Protein AF-A0A8J4F124-F1 (afdb_monomer)

Solvent-accessible surface area (backbone atoms only — not comparable to full-atom values): 8420 Å² total; per-residue (Å²): 137,87,80,91,77,80,87,87,76,88,80,76,76,78,72,70,95,64,75,72,87,72,68,52,53,71,58,24,46,51,51,13,52,54,28,45,75,69,67,37,44,69,58,12,45,48,27,31,49,58,35,53,71,76,49,91,56,94,65,46,19,56,42,28,32,50,42,15,54,41,27,49,74,75,62,43,53,67,64,13,40,56,25,10,51,50,3,45,74,58,38,60,91,88,51,56,65,19,53,50,44,33,32,56,38,27,50,77,70,66,39,51,70,62,26,51,52,51,55,51,52,52,34,70,77,35,64,71,49,67,75,36,69,67,47,54,52,52,53,52,53,55,53,55,56,73,70,75,116

Nearest PDB structures (foldseek):
  5l0y-assembly2_B  TM=8.847E-01  e=2.016E-05  Thermochaetoides thermophila DSM 1495
  5l0y-assembly5_H  TM=8.859E-01  e=3.013E-05  Thermochaetoides thermophila DSM 1495
  5l0y-assembly1_A  TM=8.606E-01  e=2.120E-05  Thermochaetoides thermophila DSM 1495
  5l0y-assembly5_E  TM=8.477E-01  e=4.978E-05  Thermochaetoides thermophila DSM 1495
  8j8q-assembly1_C  TM=7.997E-01  e=1.136E-01  Saccharomyces eubayanus

Sequence (149 aa):
MPIYHVYGSPVAVVYPLVFPLVFPRPQLRLAGNAHAAQQDFRQAINCYSQALQLGPSVGTHMLYSNRSAVYLQEGDKDAALADAQRAVEYAPPGFHNAAIRLIDTLFALGRFDEAAELCKRTADQDSSFKFREEYTAIKKALQSVGQQV

Secondary structure (DSSP, 8-state):
----------------S-------HHHHHHHHHHHHHTT-HHHHHHHHHHHHHT-S-TTHHHHHHHHHHHHHHHT-HHHHHHHHHHHHHTPPTT-HHHHHHHHHHHHHTT-HHHHHHHHHHHHHH-GGGGG-HHHHHHHHHHHHHTT--

Structure (mmCIF, N/CA/C/O backbone):
data_AF-A0A8J4F124-F1
#
_entry.id   AF-A0A8J4F124-F1
#
loop_
_atom_site.group_PDB
_atom_site.id
_atom_site.type_symbol
_atom_site.label_atom_id
_atom_site.label_alt_id
_atom_site.label_comp_id
_atom_site.label_asym_id
_atom_site.label_entity_id
_atom_site.label_seq_id
_atom_site.pdbx_PDB_ins_code
_atom_site.Cartn_x
_atom_site.Cartn_y
_atom_site.Cartn_z
_atom_site.occupancy
_atom_site.B_iso_or_equiv
_atom_site.auth_seq_id
_atom_site.auth_comp_id
_atom_site.auth_asym_id
_atom_site.auth_atom_id
_atom_site.pdbx_PDB_model_num
ATOM 1 N N . MET A 1 1 ? 53.107 -29.898 -17.256 1.00 38.94 1 MET A N 1
ATOM 2 C CA . MET A 1 1 ? 52.562 -28.552 -16.981 1.00 38.94 1 MET A CA 1
ATOM 3 C C . MET A 1 1 ? 51.861 -28.058 -18.247 1.00 38.94 1 MET A C 1
ATOM 5 O O . MET A 1 1 ? 52.569 -27.618 -19.145 1.00 38.94 1 MET A O 1
ATOM 9 N N . PRO A 1 2 ? 50.537 -28.221 -18.416 1.00 37.53 2 PRO A N 1
ATOM 10 C CA . PRO A 1 2 ? 49.844 -27.688 -19.585 1.00 37.53 2 PRO A CA 1
ATOM 11 C C . PRO A 1 2 ? 49.432 -26.228 -19.347 1.00 37.53 2 PRO A C 1
ATOM 13 O O . PRO A 1 2 ? 48.919 -25.873 -18.288 1.00 37.53 2 PRO A O 1
ATOM 16 N N . ILE A 1 3 ? 49.701 -25.394 -20.348 1.00 48.00 3 ILE A N 1
ATOM 17 C CA . ILE A 1 3 ? 49.379 -23.968 -20.414 1.00 48.00 3 ILE A CA 1
ATOM 18 C C . ILE A 1 3 ? 47.997 -23.852 -21.075 1.00 48.00 3 ILE A C 1
ATOM 20 O O . ILE A 1 3 ? 47.780 -24.414 -22.147 1.00 48.00 3 ILE A O 1
ATOM 24 N N . TYR A 1 4 ? 47.055 -23.158 -20.433 1.00 45.62 4 TYR A N 1
ATOM 25 C CA . TYR A 1 4 ? 45.711 -22.917 -20.966 1.00 45.62 4 TYR A CA 1
ATOM 26 C C . TYR A 1 4 ? 45.757 -21.845 -22.064 1.00 45.62 4 TYR A C 1
ATOM 28 O O . TYR A 1 4 ? 46.036 -20.685 -21.774 1.00 45.62 4 TYR A O 1
ATOM 36 N N . HIS A 1 5 ? 45.422 -22.208 -23.305 1.00 43.56 5 HIS A N 1
ATOM 37 C CA . HIS A 1 5 ? 45.105 -21.252 -24.368 1.00 43.56 5 HIS A CA 1
ATOM 38 C C . HIS A 1 5 ? 43.656 -21.441 -24.843 1.00 43.56 5 HIS A C 1
ATOM 40 O O . HIS A 1 5 ? 43.323 -22.399 -25.529 1.00 43.56 5 HIS A O 1
ATOM 46 N N . VAL A 1 6 ? 42.820 -20.506 -24.381 1.00 44.62 6 VAL A N 1
ATOM 47 C CA . VAL A 1 6 ? 41.643 -19.876 -25.008 1.00 44.62 6 VAL A CA 1
ATOM 48 C C . VAL A 1 6 ? 40.823 -20.740 -25.980 1.00 44.62 6 VAL A C 1
ATOM 50 O O . VAL A 1 6 ? 41.147 -20.873 -27.157 1.00 44.62 6 VAL A O 1
ATOM 53 N N . TYR A 1 7 ? 39.679 -21.229 -25.492 1.00 45.00 7 TYR A N 1
ATOM 54 C CA . TYR A 1 7 ? 38.584 -21.728 -26.324 1.00 45.00 7 TYR A CA 1
ATOM 55 C C . TYR A 1 7 ? 38.071 -20.625 -27.258 1.00 45.00 7 TYR A C 1
ATOM 57 O O . TYR A 1 7 ? 37.652 -19.556 -26.812 1.00 45.00 7 TYR A O 1
ATOM 65 N N . GLY A 1 8 ? 38.080 -20.914 -28.557 1.00 49.59 8 GLY A N 1
ATOM 66 C CA . GLY A 1 8 ? 37.396 -20.122 -29.564 1.00 49.59 8 GLY A CA 1
ATOM 67 C C . GLY A 1 8 ? 35.883 -20.331 -29.526 1.00 49.59 8 GLY A C 1
ATOM 68 O O . GLY A 1 8 ? 35.407 -21.456 -29.385 1.00 49.59 8 GLY A O 1
ATOM 69 N N . SER A 1 9 ? 35.147 -19.231 -29.695 1.00 40.50 9 SER A N 1
ATOM 70 C CA . SER A 1 9 ? 33.890 -19.135 -30.454 1.00 40.50 9 SER A CA 1
ATOM 71 C C . SER A 1 9 ? 33.447 -17.666 -30.505 1.00 40.50 9 SER A C 1
ATOM 73 O O . SER A 1 9 ? 33.078 -17.124 -29.464 1.00 40.50 9 SER A O 1
ATOM 75 N N . PRO A 1 10 ? 33.422 -16.994 -31.671 1.00 47.19 10 PRO A N 1
ATOM 76 C CA . PRO A 1 10 ? 32.651 -15.777 -31.830 1.00 47.19 10 PRO A CA 1
ATOM 77 C C . PRO A 1 10 ? 31.244 -16.195 -32.263 1.00 47.19 10 PRO A C 1
ATOM 79 O O . PRO A 1 10 ? 30.941 -16.241 -33.452 1.00 47.19 10 PRO A O 1
ATOM 82 N N . VAL A 1 11 ? 30.363 -16.519 -31.315 1.00 48.56 11 VAL A N 1
ATOM 83 C CA . VAL A 1 11 ? 28.931 -16.485 -31.636 1.00 48.56 11 VAL A CA 1
ATOM 84 C C . VAL A 1 11 ? 28.531 -15.019 -31.567 1.00 48.56 11 VAL A C 1
ATOM 86 O O . VAL A 1 11 ? 28.119 -14.506 -30.530 1.00 48.56 11 VAL A O 1
ATOM 89 N N . ALA A 1 12 ? 28.745 -14.319 -32.679 1.00 47.00 12 ALA A N 1
ATOM 90 C CA . ALA A 1 12 ? 28.173 -13.009 -32.914 1.00 47.00 12 ALA A CA 1
ATOM 91 C C . ALA A 1 12 ? 26.651 -13.180 -32.988 1.00 47.00 12 ALA A C 1
ATOM 93 O O . ALA A 1 12 ? 26.080 -13.418 -34.051 1.00 47.00 12 ALA A O 1
ATOM 94 N N . VAL A 1 13 ? 25.991 -13.113 -31.832 1.00 48.19 13 VAL A N 1
ATOM 95 C CA . VAL A 1 13 ? 24.546 -12.915 -31.766 1.00 48.19 13 VAL A CA 1
ATOM 96 C C . VAL A 1 13 ? 24.302 -11.512 -32.305 1.00 48.19 13 VAL A C 1
ATOM 98 O O . VAL A 1 13 ? 24.526 -10.514 -31.622 1.00 48.19 13 VAL A O 1
ATOM 101 N N . VAL A 1 14 ? 23.920 -11.442 -33.578 1.00 51.72 14 VAL A N 1
ATOM 102 C CA . VAL A 1 14 ? 23.437 -10.225 -34.224 1.00 51.72 14 VAL A CA 1
ATOM 103 C C . VAL A 1 14 ? 22.107 -9.883 -33.561 1.00 51.72 14 VAL A C 1
ATOM 105 O O . VAL A 1 14 ? 21.049 -10.338 -33.988 1.00 51.72 14 VAL A O 1
ATOM 108 N N . TYR A 1 15 ? 22.155 -9.122 -32.468 1.00 55.19 15 TYR A N 1
ATOM 109 C CA . TYR A 1 15 ? 20.974 -8.433 -31.969 1.00 55.19 15 TYR A CA 1
ATOM 110 C C . TYR A 1 15 ? 20.557 -7.436 -33.060 1.00 55.19 15 TYR A C 1
ATOM 112 O O . TYR A 1 15 ? 21.363 -6.565 -33.404 1.00 55.19 15 TYR A O 1
ATOM 120 N N . PRO A 1 16 ? 19.357 -7.544 -33.657 1.00 49.09 16 PRO A N 1
ATOM 121 C CA . PRO A 1 16 ? 18.883 -6.502 -34.555 1.00 49.09 16 PRO A CA 1
ATOM 122 C C . PRO A 1 16 ? 18.865 -5.169 -33.793 1.00 49.09 16 PRO A C 1
ATOM 124 O O . PRO A 1 16 ? 18.459 -5.122 -32.632 1.00 49.09 16 PRO A O 1
ATOM 127 N N . LEU A 1 17 ? 19.334 -4.100 -34.447 1.00 53.09 17 LEU A N 1
ATOM 128 C CA . LEU A 1 17 ? 19.426 -2.709 -33.970 1.00 53.09 17 LEU A CA 1
ATOM 129 C C . LEU A 1 17 ? 18.047 -2.058 -33.743 1.00 53.09 17 LEU A C 1
ATOM 131 O O . LEU A 1 17 ? 17.763 -0.958 -34.204 1.00 53.09 17 LEU A O 1
ATOM 135 N N . VAL A 1 18 ? 17.175 -2.742 -33.018 1.00 54.59 18 VAL A N 1
ATOM 136 C CA . VAL A 1 18 ? 15.980 -2.187 -32.405 1.00 54.59 18 VAL A CA 1
ATOM 137 C C . VAL A 1 18 ? 16.078 -2.611 -30.951 1.00 54.59 18 VAL A C 1
ATOM 139 O O . VAL A 1 18 ? 15.486 -3.605 -30.548 1.00 54.59 18 VAL A O 1
ATOM 142 N N . PHE A 1 19 ? 16.891 -1.901 -30.161 1.00 55.88 19 PHE A N 1
ATOM 143 C CA . PHE A 1 19 ? 16.708 -1.949 -28.715 1.00 55.88 19 PHE A CA 1
ATOM 144 C C . PHE A 1 19 ? 15.263 -1.495 -28.486 1.00 55.88 19 PHE A C 1
ATOM 146 O O . PHE A 1 19 ? 14.973 -0.329 -28.778 1.00 55.88 19 PHE A O 1
ATOM 153 N N . PRO A 1 20 ? 14.327 -2.352 -28.026 1.00 52.16 20 PRO A N 1
ATOM 154 C CA . PRO A 1 20 ? 13.093 -1.810 -27.490 1.00 52.16 20 PRO A CA 1
ATOM 155 C C . PRO A 1 20 ? 13.520 -0.780 -26.444 1.00 52.16 20 PRO A C 1
ATOM 157 O O . PRO A 1 20 ? 14.443 -1.050 -25.670 1.00 52.16 20 PRO A O 1
ATOM 160 N N . LEU A 1 21 ? 12.926 0.415 -26.476 1.00 59.53 21 LEU A N 1
ATOM 161 C CA . LEU A 1 21 ? 13.112 1.446 -25.453 1.00 59.53 21 LEU A CA 1
ATOM 162 C C . LEU A 1 21 ? 12.545 0.905 -24.132 1.00 59.53 21 LEU A C 1
ATOM 164 O O . LEU A 1 21 ? 11.483 1.307 -23.668 1.00 59.53 21 LEU A O 1
ATOM 168 N N . VAL A 1 22 ? 13.227 -0.079 -23.552 1.00 69.94 22 VAL A N 1
ATOM 169 C CA . VAL A 1 22 ? 12.941 -0.623 -22.241 1.00 69.94 22 VAL A CA 1
ATOM 170 C C . VAL A 1 22 ? 13.490 0.412 -21.291 1.00 69.94 22 VAL A C 1
ATOM 172 O O . VAL A 1 22 ? 14.686 0.455 -20.993 1.00 69.94 22 VAL A O 1
ATOM 175 N N . PHE A 1 23 ? 12.609 1.316 -20.881 1.00 77.62 23 PHE A N 1
ATOM 176 C CA . PHE A 1 23 ? 12.945 2.281 -19.859 1.00 77.62 23 PHE A CA 1
ATOM 177 C C . PHE A 1 23 ? 13.401 1.523 -18.609 1.00 77.62 23 PHE A C 1
ATOM 179 O O . PHE A 1 23 ? 12.739 0.568 -18.187 1.00 77.62 23 PHE A O 1
ATOM 186 N N . PRO A 1 24 ? 14.521 1.919 -17.991 1.00 87.62 24 PRO A N 1
ATOM 187 C CA . PRO A 1 24 ? 14.951 1.257 -16.779 1.00 87.62 24 PRO A CA 1
ATOM 188 C C . PRO A 1 24 ? 13.933 1.519 -15.660 1.00 87.62 24 PRO A C 1
ATOM 190 O O . PRO A 1 24 ? 13.230 2.536 -15.634 1.00 87.62 24 PRO A O 1
ATOM 193 N N . ARG A 1 25 ? 13.845 0.585 -14.707 1.00 90.75 25 ARG A N 1
ATOM 194 C CA . ARG A 1 25 ? 12.864 0.633 -13.609 1.00 90.75 25 ARG A CA 1
ATOM 195 C C . ARG A 1 25 ? 12.788 1.996 -12.896 1.00 90.75 25 ARG A C 1
ATOM 197 O O . ARG A 1 25 ? 11.669 2.438 -12.634 1.00 90.75 25 ARG A O 1
ATOM 204 N N . PRO A 1 26 ? 13.904 2.679 -12.558 1.00 91.25 26 PRO A N 1
ATOM 205 C CA . PRO A 1 26 ? 13.839 3.987 -11.912 1.00 91.25 26 PRO A CA 1
ATOM 206 C C . PRO A 1 26 ? 13.129 5.045 -12.761 1.00 91.25 26 PRO A C 1
ATOM 208 O O . PRO A 1 26 ? 12.330 5.799 -12.214 1.00 91.25 26 PRO A O 1
ATOM 211 N N . GLN A 1 27 ? 13.362 5.078 -14.076 1.00 93.25 27 GLN A N 1
ATOM 212 C CA . GLN A 1 27 ? 12.700 6.008 -14.993 1.00 93.25 27 GLN A CA 1
ATOM 213 C C . GLN A 1 27 ? 11.198 5.734 -15.056 1.00 93.25 27 GLN A C 1
ATOM 215 O O . GLN A 1 27 ? 10.413 6.665 -14.916 1.00 93.25 27 GLN A O 1
ATOM 220 N N . LEU A 1 28 ? 10.794 4.466 -15.179 1.00 94.69 28 LEU A N 1
ATOM 221 C CA . LEU A 1 28 ? 9.377 4.085 -15.175 1.00 94.69 28 LEU A CA 1
ATOM 222 C C . LEU A 1 28 ? 8.690 4.454 -13.857 1.00 94.69 28 LEU A C 1
ATOM 224 O O . LEU A 1 28 ? 7.583 4.982 -13.862 1.00 94.69 28 LEU A O 1
ATOM 228 N N . ARG A 1 29 ? 9.362 4.244 -12.719 1.00 94.50 29 ARG A N 1
ATOM 229 C CA . ARG A 1 29 ? 8.850 4.667 -11.409 1.00 94.50 29 ARG A CA 1
ATOM 230 C C . ARG A 1 29 ? 8.665 6.181 -11.335 1.00 94.50 29 ARG A C 1
ATOM 232 O O . ARG A 1 29 ? 7.649 6.638 -10.828 1.00 94.50 29 ARG A O 1
ATOM 239 N N . LEU A 1 30 ? 9.643 6.958 -11.804 1.00 95.94 30 LEU A N 1
ATOM 240 C CA . LEU A 1 30 ? 9.562 8.421 -11.784 1.00 95.94 30 LEU A CA 1
ATOM 241 C C . LEU A 1 30 ? 8.472 8.941 -12.725 1.00 95.94 30 LEU A C 1
ATOM 243 O O . LEU A 1 30 ? 7.714 9.818 -12.322 1.00 95.94 30 LEU A O 1
ATOM 247 N N . ALA A 1 31 ? 8.348 8.372 -13.925 1.00 95.94 31 ALA A N 1
ATOM 248 C CA . ALA A 1 31 ? 7.264 8.688 -14.850 1.00 95.94 31 ALA A CA 1
ATOM 249 C C . ALA A 1 31 ? 5.898 8.360 -14.230 1.00 95.94 31 ALA A C 1
ATOM 251 O O . ALA A 1 31 ? 5.013 9.211 -14.214 1.00 95.94 31 ALA A O 1
ATOM 252 N N . GLY A 1 32 ? 5.756 7.177 -13.622 1.00 96.69 32 GLY A N 1
ATOM 253 C CA . GLY A 1 32 ? 4.535 6.787 -12.919 1.00 96.69 32 GLY A CA 1
ATOM 254 C C . GLY A 1 32 ? 4.174 7.749 -11.786 1.00 96.69 32 GLY A C 1
ATOM 255 O O . GLY A 1 32 ? 3.026 8.172 -11.681 1.00 96.69 32 GLY A O 1
ATOM 256 N N . ASN A 1 33 ? 5.161 8.168 -10.987 1.00 96.31 33 ASN A N 1
ATOM 257 C CA . ASN A 1 33 ? 4.962 9.164 -9.932 1.00 96.31 33 ASN A CA 1
ATOM 258 C C . ASN A 1 33 ? 4.525 10.525 -10.503 1.00 96.31 33 ASN A C 1
ATOM 260 O O . ASN A 1 33 ? 3.661 11.181 -9.925 1.00 96.31 33 ASN A O 1
ATOM 264 N N . ALA A 1 34 ? 5.118 10.954 -11.619 1.00 97.62 34 ALA A N 1
ATOM 265 C CA . ALA A 1 34 ? 4.790 12.223 -12.263 1.00 97.62 34 ALA A CA 1
ATOM 266 C C . ALA A 1 34 ? 3.365 12.222 -12.837 1.00 97.62 34 ALA A C 1
ATOM 268 O O . ALA A 1 34 ? 2.623 13.174 -12.606 1.00 97.62 34 ALA A O 1
ATOM 269 N N . HIS A 1 35 ? 2.958 11.143 -13.513 1.00 97.31 35 HIS A N 1
ATOM 270 C CA . HIS A 1 35 ? 1.583 10.975 -13.991 1.00 97.31 35 HIS A CA 1
ATOM 271 C C . HIS A 1 35 ? 0.584 10.904 -12.829 1.00 97.31 35 HIS A C 1
ATOM 273 O O . HIS A 1 35 ? -0.457 11.552 -12.882 1.00 97.31 35 HIS A O 1
ATOM 279 N N . ALA A 1 36 ? 0.924 10.205 -11.739 1.00 96.38 36 ALA A N 1
ATOM 280 C CA . ALA A 1 36 ? 0.076 10.140 -10.549 1.00 96.38 36 ALA A CA 1
ATOM 281 C C . ALA A 1 36 ? -0.141 11.528 -9.923 1.00 96.38 36 ALA A C 1
ATOM 283 O O . ALA A 1 36 ? -1.261 11.869 -9.553 1.00 96.38 36 ALA A O 1
ATOM 284 N N . ALA A 1 37 ? 0.905 12.358 -9.861 1.00 96.25 37 ALA A N 1
ATOM 285 C CA . ALA A 1 37 ? 0.799 13.736 -9.378 1.00 96.25 37 ALA A CA 1
ATOM 286 C C . ALA A 1 37 ? -0.075 14.627 -10.282 1.00 96.25 37 ALA A C 1
ATOM 288 O O . ALA A 1 37 ? -0.681 15.578 -9.799 1.00 96.25 37 ALA A O 1
ATOM 289 N N . GLN A 1 38 ? -0.163 14.306 -11.575 1.00 96.94 38 GLN A N 1
ATOM 290 C CA . GLN A 1 38 ? -1.041 14.973 -12.543 1.00 96.94 38 GLN A CA 1
ATOM 291 C C . GLN A 1 38 ? -2.455 14.369 -12.590 1.00 96.94 38 GLN A C 1
ATOM 293 O O . GLN A 1 38 ? -3.258 14.774 -13.425 1.00 96.94 38 GLN A O 1
ATOM 298 N N . GLN A 1 39 ? -2.758 13.398 -11.719 1.00 94.88 39 GLN A N 1
ATOM 299 C CA . GLN A 1 39 ? -4.002 12.620 -11.726 1.00 94.88 39 GLN A CA 1
ATOM 300 C C . GLN A 1 39 ? -4.265 11.866 -13.043 1.00 94.88 39 GLN A C 1
ATOM 302 O O . GLN A 1 39 ? -5.384 11.439 -13.320 1.00 94.88 39 GLN A O 1
ATOM 307 N N . ASP A 1 40 ? -3.222 11.640 -13.844 1.00 97.00 40 ASP A N 1
ATOM 308 C CA . ASP A 1 40 ? -3.268 10.778 -15.021 1.00 97.00 40 ASP A CA 1
ATOM 309 C C . ASP A 1 40 ? -3.075 9.320 -14.583 1.00 97.00 40 ASP A C 1
ATOM 311 O O . ASP A 1 40 ? -2.016 8.704 -14.748 1.00 97.00 40 ASP A O 1
ATOM 315 N N . PHE A 1 41 ? -4.109 8.785 -13.928 1.00 96.62 41 PHE A N 1
ATOM 316 C CA . PHE A 1 41 ? -4.057 7.480 -13.271 1.00 96.62 41 PHE A CA 1
ATOM 317 C C . PHE A 1 41 ? -3.730 6.353 -14.247 1.00 96.62 41 PHE A C 1
ATOM 319 O O . PHE A 1 41 ? -2.892 5.501 -13.947 1.00 96.62 41 PHE A O 1
ATOM 326 N N . ARG A 1 42 ? -4.298 6.395 -15.458 1.00 96.81 42 ARG A N 1
ATOM 327 C CA . ARG A 1 42 ? -4.053 5.378 -16.488 1.00 96.81 42 ARG A CA 1
ATOM 328 C C . ARG A 1 42 ? -2.584 5.307 -16.882 1.00 96.81 42 ARG A C 1
ATOM 330 O O . ARG A 1 42 ? -2.023 4.210 -16.923 1.00 96.81 42 ARG A O 1
ATOM 337 N N . GLN A 1 43 ? -1.944 6.448 -17.152 1.00 96.88 43 GLN A N 1
ATOM 338 C CA . GLN A 1 43 ? -0.523 6.436 -17.504 1.00 96.88 43 GLN A CA 1
ATOM 339 C C . GLN A 1 43 ? 0.358 6.088 -16.307 1.00 96.88 43 GLN A C 1
ATOM 341 O O . GLN A 1 43 ? 1.319 5.334 -16.462 1.00 96.88 43 GLN A O 1
ATOM 346 N N . ALA A 1 44 ? -0.003 6.533 -15.101 1.00 97.75 44 ALA A N 1
ATOM 347 C CA . ALA A 1 44 ? 0.708 6.143 -13.890 1.00 97.75 44 ALA A CA 1
ATOM 348 C C . ALA A 1 44 ? 0.713 4.617 -13.696 1.00 97.75 44 ALA A C 1
ATOM 350 O O . ALA A 1 44 ? 1.775 4.011 -13.519 1.00 97.75 44 ALA A O 1
ATOM 351 N N . ILE A 1 45 ? -0.459 3.983 -13.806 1.00 97.88 45 ILE A N 1
ATOM 352 C CA . ILE A 1 45 ? -0.629 2.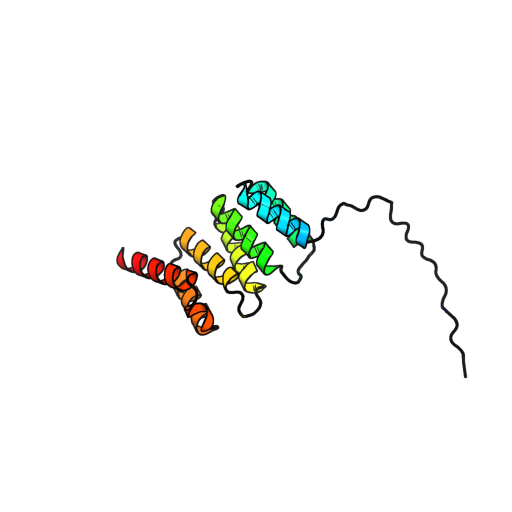528 -13.723 1.00 97.88 45 ILE A CA 1
ATOM 353 C C . ILE A 1 45 ? 0.171 1.821 -14.813 1.00 97.88 45 ILE A C 1
ATOM 355 O O . ILE A 1 45 ? 0.844 0.831 -14.516 1.00 97.88 45 ILE A O 1
ATOM 359 N N . ASN A 1 46 ? 0.145 2.321 -16.050 1.00 96.75 46 ASN A N 1
ATOM 360 C CA . ASN A 1 46 ? 0.914 1.748 -17.153 1.00 96.75 46 ASN A CA 1
ATOM 361 C C . ASN A 1 46 ? 2.422 1.773 -16.853 1.00 96.75 46 ASN A C 1
ATOM 363 O O . ASN A 1 46 ? 3.077 0.732 -16.905 1.00 96.75 46 ASN A O 1
ATOM 367 N N . CYS A 1 47 ? 2.963 2.919 -16.432 1.00 96.94 47 CYS A N 1
ATOM 368 C CA . CYS A 1 47 ? 4.375 3.050 -16.073 1.00 96.94 47 CYS A CA 1
ATOM 369 C C . CYS A 1 47 ? 4.783 2.092 -14.942 1.00 96.94 47 CYS A C 1
ATOM 371 O O . CYS A 1 47 ? 5.793 1.392 -15.055 1.00 96.94 47 CYS A O 1
ATOM 373 N N . TYR A 1 48 ? 3.996 2.008 -13.865 1.00 97.31 48 TYR A N 1
ATOM 374 C CA . TYR A 1 48 ? 4.279 1.066 -12.779 1.00 97.31 48 TYR A CA 1
ATOM 375 C C . TYR A 1 48 ? 4.165 -0.393 -13.229 1.00 97.31 48 TYR A C 1
ATOM 377 O O . TYR A 1 48 ? 4.978 -1.224 -12.828 1.00 97.31 48 TYR A O 1
ATOM 385 N N . SER A 1 49 ? 3.194 -0.713 -14.084 1.00 96.88 49 SER A N 1
ATOM 386 C CA . SER A 1 49 ? 2.991 -2.069 -14.602 1.00 96.88 49 SER A CA 1
ATOM 387 C C . SER A 1 49 ? 4.145 -2.510 -15.495 1.00 96.88 49 SER A C 1
ATOM 389 O O . SER A 1 49 ? 4.660 -3.609 -15.310 1.00 96.88 49 SER A O 1
ATOM 391 N N . GLN A 1 50 ? 4.624 -1.637 -16.384 1.00 94.94 50 GLN A N 1
ATOM 392 C CA . GLN A 1 50 ? 5.837 -1.883 -17.166 1.00 94.94 50 GLN A CA 1
ATOM 393 C C . GLN A 1 50 ? 7.047 -2.098 -16.253 1.00 94.94 50 GLN A C 1
ATOM 395 O O . GLN A 1 50 ? 7.821 -3.028 -16.461 1.00 94.94 50 GLN A O 1
ATOM 400 N N . ALA A 1 51 ? 7.187 -1.298 -15.189 1.00 94.44 51 ALA A N 1
ATOM 401 C CA . ALA A 1 51 ? 8.278 -1.467 -14.233 1.00 94.44 51 ALA A CA 1
ATOM 402 C C . ALA A 1 51 ? 8.215 -2.833 -13.528 1.00 94.44 51 ALA A C 1
ATOM 404 O O . ALA A 1 51 ? 9.249 -3.459 -13.300 1.00 94.44 51 ALA A O 1
ATOM 405 N N . LEU A 1 52 ? 7.014 -3.305 -13.189 1.00 94.75 52 LEU A N 1
ATOM 406 C CA . LEU A 1 52 ? 6.781 -4.608 -12.562 1.00 94.75 52 LEU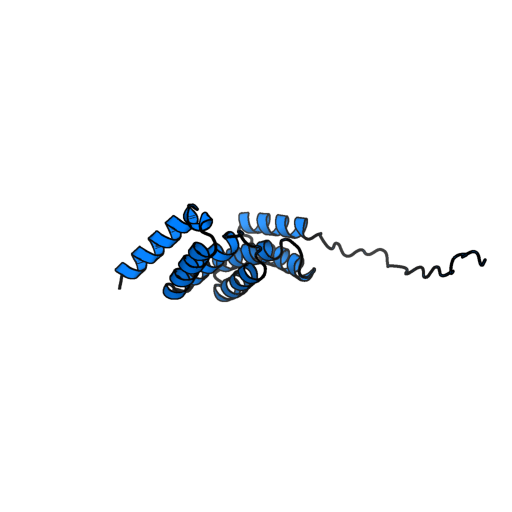 A CA 1
ATOM 407 C C . LEU A 1 52 ? 6.993 -5.785 -13.531 1.00 94.75 52 LEU A C 1
ATOM 409 O O . LEU A 1 52 ? 7.463 -6.836 -13.100 1.00 94.75 52 LEU A O 1
ATOM 413 N N . GLN A 1 53 ? 6.737 -5.606 -14.832 1.00 94.12 53 GLN A N 1
ATOM 414 C CA . GLN A 1 53 ? 7.007 -6.613 -15.870 1.00 94.12 53 GLN A CA 1
ATOM 415 C C . GLN A 1 53 ? 8.500 -6.923 -16.044 1.00 94.12 53 GLN A C 1
ATOM 417 O O . GLN A 1 53 ? 8.845 -8.014 -16.487 1.00 94.12 53 GLN A O 1
ATOM 422 N N . LEU A 1 54 ? 9.394 -6.022 -15.620 1.00 90.38 54 LEU A N 1
ATOM 423 C CA . LEU A 1 54 ? 10.843 -6.271 -15.582 1.00 90.38 54 LEU A CA 1
ATOM 424 C C . LEU A 1 54 ? 11.260 -7.302 -14.508 1.00 90.38 54 LEU A C 1
ATOM 426 O O . LEU A 1 54 ? 12.450 -7.515 -14.287 1.00 90.38 54 LEU A O 1
ATOM 430 N N . GLY A 1 55 ? 10.296 -7.911 -13.810 1.00 87.44 55 GLY A N 1
ATOM 431 C CA . GLY A 1 55 ? 10.496 -8.912 -12.765 1.00 87.44 55 GLY A CA 1
ATOM 432 C C . GLY A 1 55 ? 10.671 -8.305 -11.367 1.00 87.44 55 GLY A C 1
ATOM 433 O O . GLY A 1 55 ? 10.701 -7.083 -11.216 1.00 87.44 55 GLY A O 1
ATOM 434 N N . PRO A 1 56 ? 10.774 -9.123 -10.309 1.00 88.12 56 PRO A N 1
ATOM 435 C CA . PRO A 1 56 ? 11.049 -8.630 -8.962 1.00 88.12 56 PRO A CA 1
ATOM 436 C C . PRO A 1 56 ? 12.504 -8.157 -8.803 1.00 88.12 56 PRO A C 1
ATOM 438 O O . PRO A 1 56 ? 13.447 -8.855 -9.160 1.00 88.12 56 PRO A O 1
ATOM 441 N N . SER A 1 57 ? 12.700 -6.976 -8.218 1.00 90.25 57 SER A N 1
ATOM 442 C CA . SER A 1 57 ? 14.008 -6.462 -7.778 1.00 90.25 57 SER A CA 1
ATOM 443 C C . SER A 1 57 ? 13.896 -5.574 -6.531 1.00 90.25 57 SER A C 1
ATOM 445 O O . SER A 1 57 ? 12.801 -5.322 -6.018 1.00 90.25 57 SER A O 1
ATOM 447 N N . VAL A 1 58 ? 15.021 -5.010 -6.074 1.00 87.62 58 VAL A N 1
ATOM 448 C CA . VAL A 1 58 ? 15.019 -3.940 -5.060 1.00 87.62 58 VAL A CA 1
ATOM 449 C C . VAL A 1 58 ? 14.061 -2.821 -5.490 1.00 87.62 58 VAL A C 1
ATOM 451 O O . VAL A 1 58 ? 14.070 -2.392 -6.645 1.00 87.62 58 VAL A O 1
ATOM 454 N N . GLY A 1 59 ? 13.202 -2.388 -4.564 1.00 90.00 59 GLY A N 1
ATOM 455 C CA . GLY A 1 59 ? 12.197 -1.348 -4.797 1.00 90.00 59 GLY A CA 1
ATOM 456 C C . GLY A 1 59 ? 10.879 -1.819 -5.419 1.00 90.00 59 GLY A C 1
ATOM 457 O O . GLY A 1 59 ? 10.014 -0.988 -5.680 1.00 90.00 59 GLY A O 1
ATOM 458 N N . THR A 1 60 ? 10.679 -3.126 -5.618 1.00 93.69 60 THR A N 1
ATOM 459 C CA . THR A 1 60 ? 9.396 -3.680 -6.100 1.00 93.69 60 THR A CA 1
ATOM 460 C C . THR A 1 60 ? 8.230 -3.343 -5.168 1.00 93.69 60 THR A C 1
ATOM 462 O O . THR A 1 60 ? 7.166 -2.958 -5.644 1.00 93.69 60 THR A O 1
ATOM 465 N N . HIS A 1 61 ? 8.442 -3.375 -3.847 1.00 94.62 61 HIS A N 1
ATOM 466 C CA . HIS A 1 61 ? 7.439 -2.943 -2.866 1.00 94.62 61 HIS A CA 1
ATOM 467 C C . HIS A 1 61 ? 6.995 -1.489 -3.067 1.00 94.62 61 HIS A C 1
ATOM 469 O O . HIS A 1 61 ? 5.821 -1.192 -2.888 1.00 94.62 61 HIS A O 1
ATOM 475 N N . MET A 1 62 ? 7.895 -0.587 -3.487 1.00 95.44 62 MET A N 1
ATOM 476 C CA . MET A 1 62 ? 7.535 0.809 -3.767 1.00 95.44 62 MET A CA 1
ATOM 477 C C . MET A 1 62 ? 6.635 0.919 -4.998 1.00 95.44 62 MET A C 1
ATOM 479 O O . MET A 1 62 ? 5.730 1.743 -5.011 1.00 95.44 62 MET A O 1
ATOM 483 N N . LEU A 1 63 ? 6.864 0.096 -6.027 1.00 96.81 63 LEU A N 1
ATOM 484 C CA . LEU A 1 63 ? 6.029 0.093 -7.232 1.00 96.81 63 LEU A CA 1
ATOM 485 C C . LEU A 1 63 ? 4.610 -0.374 -6.915 1.00 96.81 63 LEU A C 1
ATOM 487 O O . LEU A 1 63 ? 3.662 0.319 -7.267 1.00 96.81 63 LEU A O 1
ATOM 491 N N . TYR A 1 64 ? 4.472 -1.490 -6.196 1.00 97.81 64 TYR A N 1
ATOM 492 C CA . TYR A 1 64 ? 3.170 -1.961 -5.724 1.00 97.81 64 TYR A CA 1
ATOM 493 C C . TYR A 1 64 ? 2.501 -0.945 -4.787 1.00 97.81 64 TYR A C 1
ATOM 495 O O . TYR A 1 64 ? 1.337 -0.615 -4.969 1.00 97.81 64 TYR A O 1
ATOM 503 N N . SER A 1 65 ? 3.256 -0.370 -3.846 1.00 97.38 65 SER A N 1
ATOM 504 C CA . SER A 1 65 ? 2.764 0.649 -2.909 1.00 97.38 65 SER A CA 1
ATOM 505 C C . SER A 1 65 ? 2.293 1.935 -3.598 1.00 97.38 65 SER A C 1
ATOM 507 O O . SER A 1 65 ? 1.399 2.607 -3.084 1.00 97.38 65 SER A O 1
ATOM 509 N N . ASN A 1 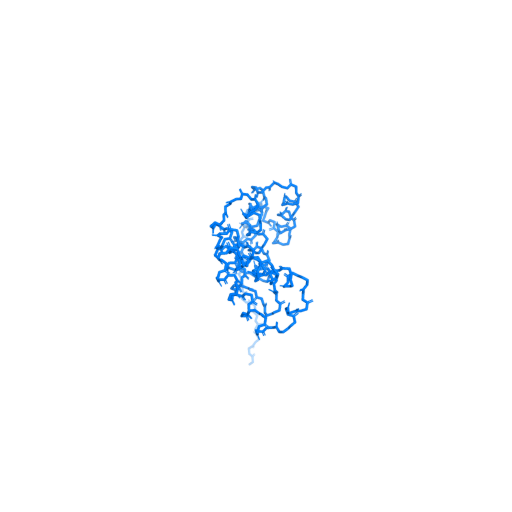66 ? 2.920 2.332 -4.705 1.00 96.94 66 ASN A N 1
ATOM 510 C CA . ASN A 1 66 ? 2.527 3.528 -5.445 1.00 96.94 66 ASN A CA 1
ATOM 511 C C . ASN A 1 66 ? 1.362 3.235 -6.389 1.00 96.94 66 ASN A C 1
ATOM 513 O O . ASN A 1 66 ? 0.456 4.057 -6.504 1.00 96.94 66 ASN A O 1
ATOM 517 N N . ARG A 1 67 ? 1.358 2.064 -7.035 1.00 97.88 67 ARG A N 1
ATOM 518 C CA . ARG A 1 67 ? 0.270 1.657 -7.925 1.00 97.88 67 ARG A CA 1
ATOM 519 C C . ARG A 1 67 ? -1.025 1.396 -7.148 1.00 97.88 67 ARG A C 1
ATOM 521 O O . ARG A 1 67 ? -2.067 1.852 -7.602 1.00 97.88 67 ARG A O 1
ATOM 528 N N . SER A 1 68 ? -0.962 0.826 -5.939 1.00 98.06 68 SER A N 1
ATOM 529 C CA . SER A 1 68 ? -2.140 0.697 -5.064 1.00 98.06 68 SER A CA 1
ATOM 530 C C . SER A 1 68 ? -2.755 2.046 -4.695 1.00 98.06 68 SER A C 1
ATOM 532 O O . SER A 1 68 ? -3.972 2.196 -4.722 1.00 98.06 68 SER A O 1
ATOM 534 N N . ALA A 1 69 ? -1.925 3.052 -4.405 1.00 97.06 69 ALA A N 1
ATOM 535 C CA . ALA A 1 69 ? -2.402 4.400 -4.111 1.00 97.06 69 ALA A CA 1
ATOM 536 C C . ALA A 1 69 ? -3.124 5.025 -5.314 1.00 97.06 69 ALA A C 1
ATOM 538 O O . ALA A 1 69 ? -4.148 5.681 -5.138 1.00 97.06 69 ALA A O 1
ATOM 539 N N . VAL A 1 70 ? -2.613 4.801 -6.529 1.00 97.81 70 VAL A N 1
ATOM 540 C CA . VAL A 1 70 ? -3.267 5.270 -7.757 1.00 97.81 70 VAL A CA 1
ATOM 541 C C . VAL A 1 70 ? -4.590 4.542 -7.991 1.00 97.81 70 VAL A C 1
ATOM 543 O O . VAL A 1 70 ? -5.584 5.204 -8.265 1.00 97.81 70 VAL A O 1
ATOM 546 N N . TYR A 1 71 ? -4.643 3.222 -7.801 1.00 98.25 71 TYR A N 1
ATOM 547 C CA . TYR A 1 71 ? -5.898 2.471 -7.905 1.00 98.25 7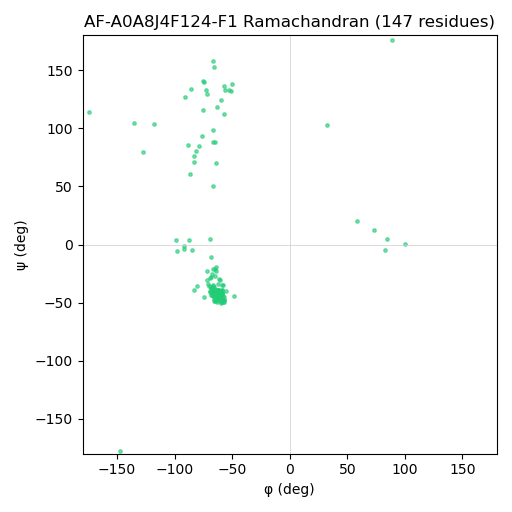1 TYR A CA 1
ATOM 548 C C . TYR A 1 71 ? -6.954 2.944 -6.898 1.00 98.25 71 TYR A C 1
ATOM 550 O O . TYR A 1 71 ? -8.114 3.106 -7.267 1.00 98.25 71 TYR A O 1
ATOM 558 N N . LEU A 1 72 ? -6.565 3.266 -5.655 1.00 96.38 72 LEU A N 1
ATOM 559 C CA . LEU A 1 72 ? -7.488 3.869 -4.685 1.00 96.38 72 LEU A CA 1
ATOM 560 C C . LEU A 1 72 ? -8.055 5.206 -5.164 1.00 96.38 72 LEU A C 1
ATOM 562 O O . LEU A 1 72 ? -9.236 5.471 -4.952 1.00 96.38 72 LEU A O 1
ATOM 566 N N . GLN A 1 73 ? -7.225 6.045 -5.786 1.00 95.56 73 GLN A N 1
ATOM 567 C CA . GLN A 1 73 ? -7.652 7.343 -6.314 1.00 95.56 73 GLN A CA 1
ATOM 568 C C . GLN A 1 73 ? -8.540 7.205 -7.555 1.00 95.56 73 GLN A C 1
ATOM 570 O O . GLN A 1 73 ? -9.463 7.997 -7.727 1.00 95.56 73 GLN A O 1
ATOM 575 N N . GLU A 1 74 ? -8.295 6.196 -8.391 1.00 95.38 74 GLU A N 1
ATOM 576 C CA . GLU A 1 74 ? -9.158 5.849 -9.525 1.00 95.38 74 GLU A CA 1
ATOM 577 C C . GLU A 1 74 ? -10.487 5.213 -9.070 1.00 95.38 74 GLU A C 1
ATOM 579 O O . GLU A 1 74 ? -11.490 5.291 -9.778 1.00 95.38 74 GLU A O 1
ATOM 584 N N . GLY A 1 75 ? -10.518 4.638 -7.863 1.00 94.50 75 GLY A N 1
ATOM 585 C CA . GLY A 1 75 ? -11.689 3.999 -7.259 1.00 94.50 75 GLY A CA 1
ATOM 586 C C . GLY A 1 75 ? -11.704 2.472 -7.370 1.00 94.50 75 GLY A C 1
ATOM 587 O O . GLY A 1 75 ? -12.627 1.841 -6.853 1.00 94.50 75 GLY A O 1
ATOM 588 N N . ASP A 1 76 ? -10.681 1.867 -7.978 1.00 96.69 76 ASP A N 1
ATOM 589 C CA . ASP A 1 76 ? -10.508 0.415 -8.051 1.00 96.69 76 ASP A CA 1
ATOM 590 C C . ASP A 1 76 ? -9.896 -0.120 -6.747 1.00 96.69 76 ASP A C 1
ATOM 592 O O . ASP A 1 76 ? -8.689 -0.339 -6.599 1.00 96.69 76 ASP A O 1
ATOM 596 N N . LYS A 1 77 ? -10.756 -0.284 -5.741 1.00 95.69 77 LYS A N 1
ATOM 597 C CA . LYS A 1 77 ? -10.343 -0.708 -4.398 1.00 95.69 77 LYS A CA 1
ATOM 598 C C . LYS A 1 77 ? -9.842 -2.155 -4.357 1.00 95.69 77 LYS A C 1
ATOM 600 O O . LYS A 1 77 ? -9.005 -2.472 -3.512 1.00 95.69 77 LYS A O 1
ATOM 605 N N . ASP A 1 78 ? -10.315 -3.013 -5.257 1.00 96.50 78 ASP A N 1
ATOM 606 C CA . ASP A 1 78 ? -9.909 -4.419 -5.313 1.00 96.50 78 ASP A CA 1
ATOM 607 C C . ASP A 1 78 ? -8.494 -4.555 -5.888 1.00 96.50 78 ASP A C 1
ATOM 609 O O . ASP A 1 78 ? -7.644 -5.231 -5.296 1.00 96.50 78 ASP A O 1
ATOM 613 N N . ALA A 1 79 ? -8.193 -3.843 -6.981 1.00 97.19 79 ALA A N 1
ATOM 614 C CA . ALA A 1 79 ? -6.837 -3.778 -7.520 1.00 97.19 79 ALA A CA 1
ATOM 615 C C . ALA A 1 79 ? -5.868 -3.121 -6.527 1.00 97.19 79 ALA A C 1
ATOM 617 O O . ALA A 1 79 ? -4.743 -3.599 -6.340 1.00 97.19 79 ALA A O 1
ATOM 618 N N . ALA A 1 80 ? -6.316 -2.069 -5.832 1.00 98.00 80 ALA A N 1
ATOM 619 C CA . ALA A 1 80 ? -5.537 -1.449 -4.770 1.00 98.00 80 ALA A CA 1
ATOM 620 C C . ALA A 1 80 ? -5.194 -2.433 -3.647 1.00 98.00 80 ALA A C 1
ATOM 622 O O . ALA A 1 80 ? -4.053 -2.450 -3.182 1.00 98.00 80 ALA A O 1
ATOM 623 N N . LEU A 1 81 ? -6.154 -3.266 -3.227 1.00 97.81 81 LEU A N 1
ATOM 624 C CA . LEU A 1 81 ? -5.954 -4.232 -2.150 1.00 97.81 81 LEU A CA 1
ATOM 625 C C . LEU A 1 81 ? -4.907 -5.269 -2.543 1.00 97.81 81 LEU A C 1
ATOM 627 O O . LEU A 1 81 ? -3.977 -5.519 -1.774 1.00 97.81 81 LEU A O 1
ATOM 631 N N . ALA A 1 82 ? -5.036 -5.828 -3.747 1.00 97.88 82 ALA A N 1
ATOM 632 C CA . ALA A 1 82 ? -4.091 -6.805 -4.269 1.00 97.88 82 ALA A CA 1
ATOM 633 C C . ALA A 1 82 ? -2.664 -6.233 -4.304 1.00 97.88 82 ALA A C 1
ATOM 635 O O . ALA A 1 82 ? -1.726 -6.857 -3.805 1.00 97.88 82 ALA A O 1
ATOM 636 N N . ASP A 1 83 ? -2.493 -5.016 -4.822 1.00 97.94 83 ASP A N 1
ATOM 637 C CA . ASP A 1 83 ? -1.184 -4.368 -4.871 1.00 97.94 83 ASP A CA 1
ATOM 638 C C . ASP A 1 83 ? -0.654 -4.000 -3.484 1.00 97.94 83 ASP A C 1
ATOM 640 O O . ASP A 1 83 ? 0.532 -4.179 -3.214 1.00 97.94 83 ASP A O 1
ATOM 644 N N . ALA A 1 84 ? -1.496 -3.521 -2.572 1.00 97.69 84 ALA A N 1
ATOM 645 C CA . ALA A 1 84 ? -1.061 -3.181 -1.224 1.00 97.69 84 ALA A CA 1
ATOM 646 C C . ALA A 1 84 ? -0.608 -4.425 -0.437 1.00 97.69 84 ALA A C 1
ATOM 648 O O . ALA A 1 84 ? 0.389 -4.368 0.284 1.00 97.69 84 ALA A O 1
ATOM 649 N N . GLN A 1 85 ? -1.268 -5.571 -0.632 1.00 97.50 85 GLN A N 1
ATOM 650 C CA . GLN A 1 85 ? -0.826 -6.856 -0.080 1.00 97.50 85 GLN A CA 1
ATOM 651 C C . GLN A 1 85 ? 0.537 -7.265 -0.647 1.00 97.50 85 GLN A C 1
ATOM 653 O O . GLN A 1 85 ? 1.458 -7.548 0.121 1.00 97.50 85 GLN A O 1
ATOM 658 N N . ARG A 1 86 ? 0.717 -7.190 -1.974 1.00 97.00 86 ARG A N 1
ATOM 659 C CA . ARG A 1 86 ? 2.026 -7.427 -2.603 1.00 97.00 86 ARG A CA 1
ATOM 660 C C . ARG A 1 86 ? 3.092 -6.464 -2.085 1.00 97.00 86 ARG A C 1
ATOM 662 O O . ARG A 1 86 ? 4.225 -6.872 -1.850 1.00 97.00 86 ARG A O 1
ATOM 669 N N . ALA A 1 87 ? 2.757 -5.195 -1.869 1.00 96.88 87 ALA A N 1
ATOM 670 C CA . ALA A 1 87 ? 3.699 -4.222 -1.332 1.00 96.88 87 ALA A CA 1
ATOM 671 C C . ALA A 1 87 ? 4.238 -4.657 0.036 1.00 96.88 87 ALA A C 1
ATOM 673 O O . ALA A 1 87 ? 5.441 -4.546 0.258 1.00 96.88 87 ALA A O 1
ATOM 674 N N . VAL A 1 88 ? 3.376 -5.184 0.913 1.00 95.56 88 VAL A N 1
ATOM 675 C CA . VAL A 1 88 ? 3.764 -5.718 2.229 1.00 95.56 88 VAL A CA 1
ATOM 676 C C . VAL A 1 88 ? 4.582 -7.005 2.095 1.00 95.56 88 VAL A C 1
ATOM 678 O O . VAL A 1 88 ? 5.578 -7.147 2.797 1.00 95.56 88 VAL A O 1
ATOM 681 N N . GLU A 1 89 ? 4.233 -7.905 1.171 1.00 93.88 89 GLU A N 1
ATOM 682 C CA . GLU A 1 89 ? 5.002 -9.137 0.908 1.00 93.88 89 GLU A CA 1
ATOM 683 C C . GLU A 1 89 ? 6.456 -8.856 0.492 1.00 93.88 89 GLU A C 1
ATOM 685 O O . GLU A 1 89 ? 7.374 -9.548 0.926 1.00 93.88 89 GLU A O 1
ATOM 690 N N . TYR A 1 90 ? 6.677 -7.837 -0.347 1.00 93.38 90 TYR A N 1
ATOM 691 C CA . TYR A 1 90 ? 8.008 -7.459 -0.846 1.00 93.38 90 TYR A CA 1
ATOM 692 C C . TYR A 1 90 ? 8.716 -6.397 0.014 1.00 93.38 90 TYR A C 1
ATOM 694 O O . TYR A 1 90 ? 9.822 -5.957 -0.338 1.00 93.38 90 TYR A O 1
ATOM 702 N N . ALA A 1 91 ? 8.074 -5.906 1.077 1.00 92.75 91 ALA A N 1
ATOM 703 C CA . ALA A 1 91 ? 8.614 -4.838 1.906 1.00 92.75 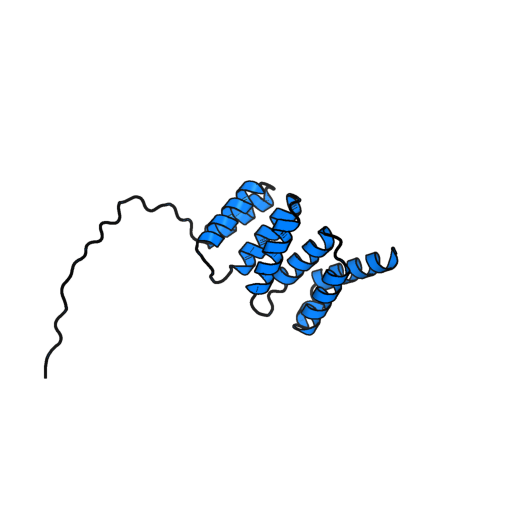91 ALA A CA 1
ATOM 704 C C . ALA A 1 91 ? 9.784 -5.359 2.755 1.00 92.75 91 ALA A C 1
ATOM 706 O O . ALA A 1 91 ? 9.638 -6.364 3.453 1.00 92.75 91 ALA A O 1
ATOM 707 N N . PRO A 1 92 ? 10.946 -4.683 2.751 1.00 91.38 92 PRO A N 1
ATOM 708 C CA . PRO A 1 92 ? 11.967 -4.960 3.745 1.00 91.38 92 PRO A CA 1
ATOM 709 C C . PRO A 1 92 ? 11.468 -4.535 5.139 1.00 91.38 92 PRO A C 1
ATOM 711 O O . PRO A 1 92 ? 10.605 -3.651 5.243 1.00 91.38 92 PRO A O 1
ATOM 714 N N . PRO A 1 93 ? 12.034 -5.101 6.219 1.00 87.12 93 PRO A N 1
ATOM 715 C CA . PRO A 1 93 ? 11.771 -4.632 7.576 1.00 87.12 93 PRO A CA 1
ATOM 716 C C . PRO A 1 93 ? 11.953 -3.111 7.690 1.00 87.12 93 PRO A C 1
ATOM 718 O O . PRO A 1 93 ? 12.882 -2.546 7.111 1.00 87.12 93 PRO A O 1
ATOM 721 N N . GLY A 1 94 ? 11.048 -2.444 8.408 1.00 85.88 94 GLY A N 1
ATOM 722 C CA . GLY A 1 94 ? 11.064 -0.987 8.588 1.00 85.88 94 GLY A CA 1
ATOM 723 C C . GLY A 1 94 ? 10.441 -0.168 7.447 1.00 85.88 94 GLY A C 1
ATOM 724 O O . GLY A 1 94 ? 10.296 1.046 7.581 1.00 85.88 94 GLY A O 1
ATOM 725 N N . PHE A 1 95 ? 10.017 -0.781 6.333 1.00 89.12 95 PHE A N 1
ATOM 726 C CA . PHE A 1 95 ? 9.262 -0.069 5.293 1.00 89.12 95 PHE A CA 1
ATOM 727 C C . PHE A 1 95 ? 7.765 0.016 5.639 1.00 89.12 95 PHE A C 1
ATOM 729 O O . PHE A 1 95 ? 6.925 -0.687 5.076 1.00 89.12 95 PHE A O 1
ATOM 736 N N . HIS A 1 96 ? 7.407 0.912 6.563 1.00 91.62 96 HIS A N 1
ATOM 737 C CA . HIS A 1 96 ? 6.021 1.052 7.042 1.00 91.62 96 HIS A CA 1
ATOM 738 C C . HIS A 1 96 ? 5.039 1.573 5.989 1.00 91.62 96 HIS A C 1
ATOM 740 O O . HIS A 1 96 ? 3.842 1.335 6.113 1.00 91.62 96 HIS A O 1
ATOM 746 N N . ASN A 1 97 ? 5.519 2.236 4.930 1.00 92.19 97 ASN A N 1
ATOM 747 C CA . ASN A 1 97 ? 4.658 2.780 3.875 1.00 92.19 97 ASN A CA 1
ATOM 748 C C . ASN A 1 97 ? 3.808 1.694 3.196 1.00 92.19 97 ASN A C 1
ATOM 750 O O . ASN A 1 97 ? 2.655 1.954 2.867 1.00 92.19 97 ASN A O 1
ATOM 754 N N . ALA A 1 98 ? 4.333 0.474 3.031 1.00 94.12 98 ALA A N 1
ATOM 755 C CA . ALA A 1 98 ? 3.544 -0.636 2.497 1.00 94.12 98 ALA A CA 1
ATOM 756 C C . ALA A 1 98 ? 2.370 -0.998 3.422 1.00 94.12 98 ALA A C 1
ATOM 758 O O . ALA A 1 98 ? 1.244 -1.159 2.955 1.00 94.12 98 ALA A O 1
ATOM 759 N N . ALA A 1 99 ? 2.620 -1.072 4.734 1.00 95.19 99 ALA A N 1
ATOM 760 C CA . ALA A 1 99 ? 1.582 -1.350 5.723 1.00 95.19 99 ALA A CA 1
ATOM 761 C C . ALA A 1 99 ? 0.537 -0.227 5.768 1.00 95.19 99 ALA A C 1
ATOM 763 O O . ALA A 1 99 ? -0.655 -0.516 5.753 1.00 95.19 99 ALA A O 1
ATOM 764 N N . ILE A 1 100 ? 0.972 1.038 5.732 1.00 95.06 100 ILE A N 1
ATOM 765 C CA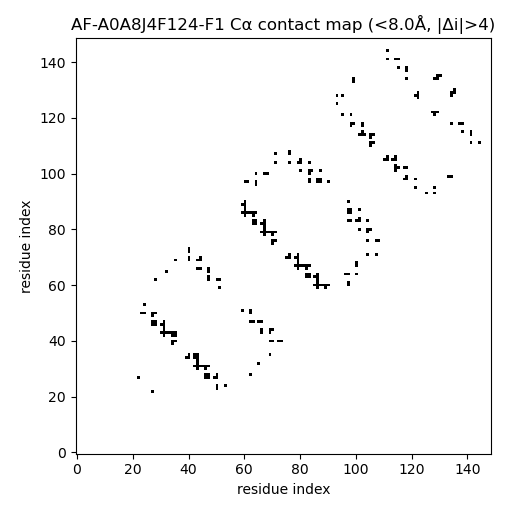 . ILE A 1 100 ? 0.081 2.207 5.670 1.00 95.06 100 ILE A CA 1
ATOM 766 C C . ILE A 1 100 ? -0.839 2.116 4.449 1.00 95.06 100 ILE A C 1
ATOM 768 O O . ILE A 1 100 ? -2.048 2.237 4.596 1.00 95.06 100 ILE A O 1
ATOM 772 N N . ARG A 1 101 ? -0.305 1.808 3.258 1.00 95.69 101 ARG A N 1
ATOM 773 C CA . ARG A 1 101 ? -1.133 1.668 2.047 1.00 95.69 101 ARG A CA 1
ATOM 774 C C . ARG A 1 101 ? -2.166 0.558 2.151 1.00 95.69 101 ARG A C 1
ATOM 776 O O . ARG A 1 101 ? -3.285 0.727 1.671 1.00 95.69 101 ARG A O 1
ATOM 783 N N . LEU A 1 102 ? -1.808 -0.567 2.761 1.00 97.06 102 LEU A N 1
ATOM 784 C CA . LEU A 1 102 ? -2.759 -1.651 2.978 1.00 97.06 102 LEU A CA 1
ATOM 785 C C . LEU A 1 102 ? -3.843 -1.243 3.980 1.00 97.06 102 LEU A C 1
ATOM 787 O O . LEU A 1 102 ? -5.016 -1.486 3.722 1.00 97.06 102 LEU A O 1
ATOM 791 N N . ILE A 1 103 ? -3.475 -0.558 5.063 1.00 95.69 103 ILE A N 1
ATOM 792 C CA . ILE A 1 103 ? -4.429 -0.013 6.035 1.00 95.69 103 ILE A CA 1
ATOM 793 C C . ILE A 1 103 ? -5.384 0.983 5.360 1.00 95.69 103 ILE A C 1
ATOM 795 O O . ILE A 1 103 ? -6.594 0.809 5.470 1.00 95.69 103 ILE A O 1
ATOM 799 N N . ASP A 1 104 ? -4.869 1.959 4.606 1.00 94.25 104 ASP A N 1
ATOM 800 C CA . ASP A 1 104 ? -5.675 2.937 3.856 1.00 94.25 104 ASP A CA 1
ATOM 801 C C . ASP A 1 104 ? -6.664 2.240 2.906 1.00 94.25 104 ASP A C 1
ATOM 803 O O . ASP A 1 104 ? -7.826 2.632 2.784 1.00 94.25 104 ASP A O 1
ATOM 807 N N . THR A 1 105 ? -6.217 1.161 2.258 1.00 96.19 105 THR A N 1
ATOM 808 C CA . THR A 1 105 ? -7.056 0.375 1.349 1.00 96.19 105 THR A CA 1
ATOM 809 C C . THR A 1 105 ? -8.158 -0.378 2.090 1.00 96.19 105 THR A C 1
ATOM 811 O O . THR A 1 105 ? -9.312 -0.371 1.661 1.00 96.19 105 THR A O 1
ATOM 814 N N . LEU A 1 106 ? -7.835 -0.993 3.230 1.00 96.12 106 LEU A N 1
ATOM 815 C CA . LEU A 1 106 ? -8.815 -1.665 4.085 1.00 96.12 106 LEU A CA 1
ATOM 816 C C . LEU A 1 106 ? -9.859 -0.673 4.613 1.00 96.12 106 LEU A C 1
ATOM 818 O O . LEU A 1 106 ? -11.049 -0.980 4.602 1.00 96.12 106 LEU A O 1
ATOM 822 N N . PHE A 1 107 ? -9.439 0.541 4.973 1.00 93.31 107 PHE A N 1
ATOM 823 C CA . PHE A 1 107 ? -10.336 1.647 5.309 1.00 93.31 107 PHE A CA 1
ATOM 824 C C . PHE A 1 107 ? -11.281 1.998 4.160 1.00 93.31 107 PHE A C 1
ATOM 826 O O . PHE A 1 107 ? -12.490 2.095 4.367 1.00 93.31 107 PHE A O 1
ATOM 833 N N . ALA A 1 108 ? -10.755 2.150 2.942 1.00 93.00 108 ALA A N 1
ATOM 834 C CA . ALA A 1 108 ? -11.568 2.449 1.766 1.00 93.00 108 ALA A CA 1
ATOM 835 C C . ALA A 1 108 ? -12.598 1.344 1.464 1.00 93.00 108 ALA A C 1
ATOM 837 O O . ALA A 1 108 ? -13.669 1.633 0.922 1.00 93.00 108 ALA A O 1
ATOM 838 N N . LEU A 1 109 ? -12.292 0.095 1.822 1.00 94.44 109 LEU A N 1
ATOM 839 C CA . LEU A 1 109 ? -13.179 -1.066 1.705 1.00 94.44 109 LEU A CA 1
ATOM 840 C C . LEU A 1 109 ? -14.144 -1.239 2.893 1.00 94.44 109 LEU A C 1
ATOM 842 O O . LEU A 1 109 ? -14.978 -2.138 2.857 1.00 94.44 109 LEU A O 1
ATOM 846 N N . GLY A 1 110 ? -14.042 -0.417 3.942 1.00 92.88 110 GLY A N 1
ATOM 847 C CA . GLY A 1 110 ? -14.839 -0.559 5.167 1.00 92.88 110 GLY A CA 1
ATOM 848 C C . GLY A 1 110 ? -14.415 -1.727 6.067 1.00 92.88 110 GLY A C 1
ATOM 849 O O . GLY A 1 110 ? -15.131 -2.090 6.996 1.00 92.88 110 GLY A O 1
ATOM 850 N N . ARG A 1 111 ? -13.247 -2.328 5.817 1.00 94.81 111 ARG A N 1
ATOM 851 C CA . ARG A 1 111 ? -12.693 -3.470 6.564 1.00 94.81 111 ARG A CA 1
ATOM 852 C C . ARG A 1 111 ? -11.901 -2.978 7.778 1.00 94.81 111 ARG A C 1
ATOM 854 O O . ARG A 1 111 ? -10.690 -3.176 7.879 1.00 94.81 111 ARG A O 1
ATOM 861 N N . PHE A 1 112 ? -12.585 -2.279 8.682 1.00 92.88 112 PHE A N 1
ATOM 862 C CA . PHE A 1 112 ? -11.954 -1.559 9.794 1.00 92.88 112 PHE A CA 1
ATOM 863 C C . PHE A 1 112 ? -11.295 -2.480 10.826 1.00 92.88 112 PHE A C 1
ATOM 865 O O . PHE A 1 112 ? -10.226 -2.147 11.336 1.00 92.88 112 PHE A O 1
ATOM 872 N N . ASP A 1 113 ? -11.875 -3.653 11.084 1.00 91.56 113 ASP A N 1
ATOM 873 C CA . ASP A 1 113 ? -11.310 -4.629 12.024 1.00 91.56 113 ASP A CA 1
ATOM 874 C C . ASP A 1 113 ? -9.943 -5.136 11.548 1.00 91.56 113 ASP A C 1
ATOM 876 O O . ASP A 1 113 ? -8.971 -5.173 12.303 1.00 91.56 113 ASP A O 1
ATOM 880 N N . GLU A 1 114 ? -9.833 -5.446 10.255 1.00 94.38 114 GLU A N 1
ATOM 881 C CA . GLU A 1 114 ? -8.576 -5.886 9.649 1.00 94.38 114 GLU A CA 1
ATOM 882 C C . GLU A 1 114 ? -7.540 -4.763 9.599 1.00 94.38 114 GLU A C 1
ATOM 884 O O . GLU A 1 114 ? -6.352 -5.004 9.821 1.00 94.38 114 GLU A O 1
ATOM 889 N N . ALA A 1 115 ? -7.979 -3.526 9.353 1.00 94.62 115 ALA A N 1
ATOM 890 C CA . ALA A 1 115 ? -7.120 -2.350 9.420 1.00 94.62 115 ALA A CA 1
ATOM 891 C C . ALA A 1 115 ? -6.556 -2.142 10.839 1.00 94.62 115 ALA A C 1
ATOM 893 O O . ALA A 1 115 ? -5.366 -1.849 10.989 1.00 94.62 115 ALA A O 1
ATOM 894 N N . ALA A 1 116 ? -7.377 -2.330 11.879 1.00 93.19 116 ALA A N 1
ATOM 895 C CA . ALA A 1 116 ? -6.957 -2.223 13.274 1.00 93.19 116 ALA A CA 1
ATOM 896 C C . ALA A 1 116 ? -5.953 -3.306 13.667 1.00 93.19 116 ALA A C 1
ATOM 898 O O . ALA A 1 116 ? -4.910 -2.994 14.251 1.00 93.19 116 ALA A O 1
ATOM 899 N N . GLU A 1 117 ? -6.235 -4.554 13.302 1.00 93.88 117 GLU A N 1
ATOM 900 C CA . GLU A 1 117 ? -5.347 -5.676 13.592 1.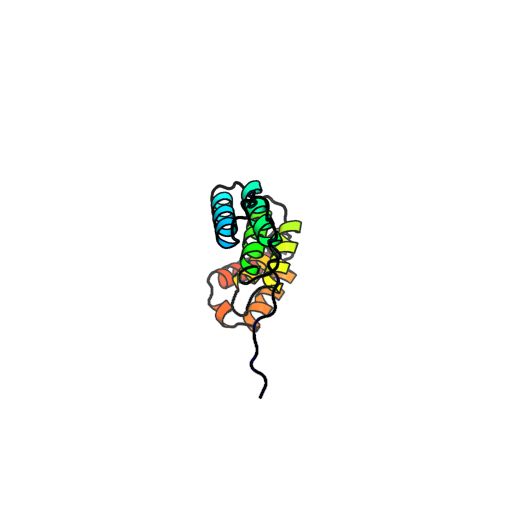00 93.88 117 GLU A CA 1
ATOM 901 C C . GLU A 1 117 ? -4.005 -5.521 12.868 1.00 93.88 117 GLU A C 1
ATOM 903 O O . GLU A 1 117 ? -2.943 -5.670 13.475 1.00 93.88 117 GLU A O 1
ATOM 908 N N . LEU A 1 118 ? -4.025 -5.131 11.589 1.00 94.31 118 LEU A N 1
ATOM 909 C CA . LEU A 1 118 ? -2.807 -4.878 10.826 1.00 94.31 118 LEU A CA 1
ATOM 910 C C . LEU A 1 118 ? -1.981 -3.740 11.434 1.00 94.31 118 LEU A C 1
ATOM 912 O O . LEU A 1 118 ? -0.774 -3.894 11.611 1.00 94.31 118 LEU A O 1
ATOM 916 N N . CYS A 1 119 ? -2.627 -2.627 11.788 1.00 93.50 119 CYS A N 1
ATOM 917 C CA . CYS A 1 119 ? -1.981 -1.478 12.418 1.00 93.50 119 CYS A CA 1
ATOM 918 C C . CYS A 1 119 ? -1.277 -1.872 13.725 1.00 93.50 119 CYS A C 1
ATOM 920 O O . CYS A 1 119 ? -0.112 -1.525 13.941 1.00 93.50 119 CYS A O 1
ATOM 922 N N . LYS A 1 120 ? -1.955 -2.659 14.568 1.00 92.94 120 LYS A N 1
ATOM 923 C CA . LYS A 1 120 ? -1.401 -3.170 15.824 1.00 92.94 120 LYS A CA 1
ATOM 924 C C . LYS A 1 120 ? -0.234 -4.127 15.578 1.00 92.94 120 LYS A C 1
ATOM 926 O O . LYS A 1 120 ? 0.840 -3.929 16.138 1.00 92.94 120 LYS A O 1
ATOM 931 N N . ARG A 1 121 ? -0.401 -5.096 14.673 1.00 92.81 121 ARG A N 1
ATOM 932 C CA . ARG A 1 121 ? 0.642 -6.065 14.310 1.00 92.81 121 ARG A CA 1
ATOM 933 C C . ARG A 1 121 ? 1.908 -5.382 13.795 1.00 92.81 121 ARG A C 1
ATOM 935 O O . ARG A 1 121 ? 3.002 -5.749 14.213 1.00 92.81 121 ARG A O 1
ATOM 942 N N . THR A 1 122 ? 1.780 -4.377 12.928 1.00 92.38 122 THR A N 1
ATOM 943 C CA . THR A 1 122 ? 2.934 -3.608 12.435 1.00 92.38 122 THR A CA 1
ATOM 944 C C . THR A 1 122 ? 3.625 -2.845 13.568 1.00 92.38 122 THR A C 1
ATOM 946 O O . THR A 1 122 ? 4.851 -2.827 13.625 1.00 92.38 122 THR A O 1
ATOM 949 N N . ALA A 1 123 ? 2.862 -2.268 14.501 1.00 91.81 123 ALA A N 1
ATOM 950 C CA . ALA A 1 123 ? 3.403 -1.547 15.654 1.00 91.81 123 ALA A CA 1
ATOM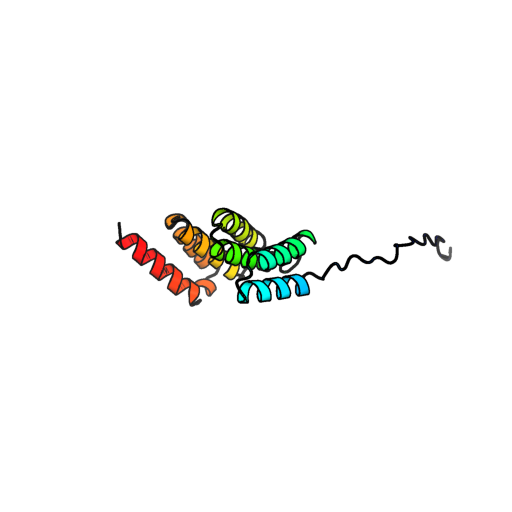 951 C C . ALA A 1 123 ? 4.100 -2.459 16.682 1.00 91.81 123 ALA A C 1
ATOM 953 O O . ALA A 1 123 ? 4.996 -2.012 17.403 1.00 91.81 123 ALA A O 1
ATOM 954 N N . ASP A 1 124 ? 3.674 -3.717 16.780 1.00 91.31 124 ASP A N 1
ATOM 955 C CA . ASP A 1 124 ? 4.282 -4.716 17.660 1.00 91.31 124 ASP A CA 1
ATOM 956 C C . ASP A 1 124 ? 5.549 -5.322 17.041 1.00 91.31 124 ASP A C 1
ATOM 958 O O . ASP A 1 124 ? 6.522 -5.561 17.754 1.00 91.31 124 ASP A O 1
ATOM 962 N N . GLN A 1 125 ? 5.570 -5.507 15.716 1.00 90.31 125 GLN A N 1
ATOM 963 C CA . GLN A 1 125 ? 6.765 -5.930 14.977 1.00 90.31 125 GLN A CA 1
ATOM 964 C C . GLN A 1 125 ? 7.859 -4.864 14.982 1.00 90.31 125 GLN A C 1
ATOM 966 O O . GLN A 1 125 ? 9.037 -5.186 15.122 1.00 90.31 125 GLN A O 1
ATOM 971 N N . ASP A 1 126 ? 7.470 -3.602 14.816 1.00 88.50 126 ASP A N 1
ATOM 972 C CA . ASP A 1 126 ? 8.391 -2.480 14.791 1.00 88.50 126 ASP A CA 1
ATOM 973 C C . ASP A 1 126 ? 7.850 -1.329 15.639 1.00 88.50 126 ASP A C 1
ATOM 975 O O . ASP A 1 126 ? 6.952 -0.579 15.248 1.00 88.50 126 ASP A O 1
ATOM 979 N N . SER A 1 127 ? 8.449 -1.164 16.819 1.00 88.56 127 SER A N 1
ATOM 980 C CA . SER A 1 127 ? 8.072 -0.093 17.739 1.00 88.56 127 SER A CA 1
ATOM 981 C C . SER A 1 127 ? 8.348 1.297 17.169 1.00 88.56 127 SER A C 1
ATOM 983 O O . SER A 1 127 ? 7.726 2.255 17.629 1.00 88.56 127 SER A O 1
ATOM 985 N N . SER A 1 128 ? 9.212 1.436 16.154 1.00 89.12 128 SER A N 1
ATOM 986 C CA . SER A 1 128 ? 9.449 2.731 15.520 1.00 89.12 128 SER A CA 1
ATOM 987 C C . SER A 1 128 ? 8.219 3.230 14.753 1.00 89.12 128 SER A C 1
ATOM 989 O O . SER A 1 128 ? 8.039 4.440 14.610 1.00 89.12 128 SER A O 1
ATOM 991 N N . PHE A 1 129 ? 7.339 2.324 14.305 1.00 90.06 129 PHE A N 1
ATOM 992 C CA . PHE A 1 129 ? 6.087 2.676 13.635 1.00 90.06 129 PHE A CA 1
ATOM 993 C C . PHE A 1 129 ? 5.173 3.517 14.537 1.00 90.06 129 PHE A C 1
ATOM 995 O O . PHE A 1 129 ? 4.478 4.406 14.053 1.00 90.06 129 PHE A O 1
ATOM 1002 N N . LYS A 1 130 ? 5.232 3.316 15.862 1.00 89.25 130 LYS A N 1
ATOM 1003 C CA . LYS A 1 130 ? 4.410 4.048 16.843 1.00 89.25 130 LYS A CA 1
ATOM 1004 C C . LYS A 1 130 ? 4.698 5.552 16.883 1.00 89.25 130 LYS A C 1
ATOM 1006 O O . LYS A 1 130 ? 3.837 6.309 17.323 1.00 89.25 130 LYS A O 1
ATOM 1011 N N . PHE A 1 131 ? 5.882 5.979 16.439 1.00 89.25 131 PHE A N 1
ATOM 1012 C CA . PHE A 1 131 ? 6.293 7.387 16.423 1.00 89.25 131 PHE A CA 1
ATOM 1013 C C . PHE A 1 131 ? 5.968 8.102 15.108 1.00 89.25 131 PHE A C 1
ATOM 1015 O O . PHE A 1 131 ? 6.208 9.301 14.995 1.00 89.25 131 PHE A O 1
ATOM 1022 N N . ARG A 1 132 ? 5.438 7.389 14.108 1.00 90.12 132 ARG A N 1
ATOM 1023 C CA . ARG A 1 132 ? 5.038 7.993 12.838 1.00 90.12 132 ARG A CA 1
ATOM 1024 C C . ARG A 1 132 ? 3.732 8.767 12.971 1.00 90.12 132 ARG A C 1
ATOM 1026 O O . ARG A 1 132 ? 2.784 8.308 13.611 1.00 90.12 132 ARG A O 1
ATOM 1033 N N . GLU A 1 133 ? 3.664 9.912 12.302 1.00 91.25 133 GLU A N 1
ATOM 1034 C CA . GLU A 1 133 ? 2.452 10.733 12.251 1.00 91.25 133 GLU A CA 1
ATOM 1035 C C . GLU A 1 133 ? 1.292 9.945 11.633 1.00 91.25 133 GLU A C 1
ATOM 1037 O O . GLU A 1 133 ? 0.183 9.942 12.172 1.00 91.25 133 GLU A O 1
ATOM 1042 N N . GLU A 1 134 ? 1.567 9.171 10.579 1.00 90.94 134 GLU A N 1
ATOM 1043 C CA . GLU A 1 134 ? 0.561 8.359 9.897 1.00 90.94 134 GLU A CA 1
ATOM 1044 C C . GLU A 1 134 ? -0.063 7.319 10.837 1.00 90.94 134 GLU A C 1
ATOM 1046 O O . GLU A 1 134 ? -1.279 7.139 10.836 1.00 90.94 134 GLU A O 1
ATOM 1051 N N . TYR A 1 135 ? 0.738 6.688 11.705 1.00 90.12 135 TYR A N 1
ATOM 1052 C CA . TYR A 1 135 ? 0.230 5.734 12.696 1.00 90.12 135 TYR A CA 1
ATOM 1053 C C . TYR A 1 135 ? -0.752 6.396 13.665 1.00 90.12 135 TYR A C 1
ATOM 1055 O O . TYR A 1 135 ? -1.820 5.848 13.949 1.00 90.12 135 TYR A O 1
ATOM 1063 N N . THR A 1 136 ? -0.422 7.589 14.165 1.00 91.56 136 THR A N 1
ATOM 1064 C CA . THR A 1 136 ? -1.306 8.307 15.092 1.00 91.56 136 THR A CA 1
ATOM 1065 C C . THR A 1 136 ? -2.618 8.726 14.426 1.00 91.56 136 THR A C 1
ATOM 1067 O O . THR A 1 136 ? -3.683 8.571 15.030 1.00 91.56 136 THR A O 1
ATOM 1070 N N . ALA A 1 137 ? -2.563 9.171 13.166 1.00 92.69 137 ALA A N 1
ATOM 1071 C CA . ALA A 1 137 ? -3.739 9.501 12.367 1.00 92.69 137 ALA A CA 1
ATOM 1072 C C . ALA A 1 137 ? -4.632 8.272 12.124 1.00 92.69 137 ALA A C 1
ATOM 1074 O O . ALA A 1 137 ? -5.830 8.320 12.410 1.00 92.69 137 ALA A O 1
ATOM 1075 N N . ILE A 1 138 ? -4.042 7.154 11.687 1.00 91.75 138 ILE A N 1
ATOM 1076 C CA . ILE A 1 138 ? -4.733 5.874 11.478 1.00 91.75 138 ILE A CA 1
ATOM 1077 C C . ILE A 1 138 ? -5.405 5.410 12.771 1.00 91.75 138 ILE A C 1
ATOM 1079 O O . ILE A 1 138 ? -6.589 5.078 12.779 1.00 91.75 138 ILE A O 1
ATOM 1083 N N . LYS A 1 139 ? -4.671 5.412 13.889 1.00 91.38 139 LYS A N 1
ATOM 1084 C CA . LYS A 1 139 ? -5.194 4.970 15.185 1.00 91.38 139 LYS A CA 1
ATOM 1085 C C . LYS A 1 139 ? -6.391 5.813 15.624 1.00 91.38 139 LYS A C 1
ATOM 1087 O O . LYS A 1 139 ? -7.383 5.259 16.092 1.00 91.38 139 LYS A O 1
ATOM 1092 N N . LYS A 1 140 ? -6.319 7.135 15.451 1.00 91.75 140 LYS A N 1
ATOM 1093 C CA . LYS A 1 140 ? -7.432 8.043 15.750 1.00 91.75 140 LYS A CA 1
ATOM 1094 C C . LYS A 1 140 ? -8.645 7.759 14.858 1.00 91.75 140 LYS A C 1
ATOM 1096 O O . LYS A 1 140 ? -9.762 7.709 15.366 1.00 91.75 140 LYS A O 1
ATOM 1101 N N . ALA A 1 141 ? -8.429 7.537 13.561 1.00 90.75 141 ALA A N 1
ATOM 1102 C CA . ALA A 1 141 ? -9.498 7.202 12.623 1.00 90.75 141 ALA A CA 1
ATOM 1103 C C . ALA A 1 141 ? -10.205 5.888 13.010 1.00 90.75 141 ALA A C 1
ATOM 1105 O O . ALA A 1 141 ? -11.432 5.854 13.095 1.00 90.75 141 ALA A O 1
ATOM 1106 N N . LEU A 1 142 ? -9.446 4.839 13.350 1.00 88.44 142 LEU A N 1
ATOM 1107 C CA . LEU A 1 142 ? -9.998 3.556 13.806 1.00 88.44 142 LEU A CA 1
ATOM 1108 C C . LEU A 1 142 ? -10.852 3.712 15.073 1.00 88.44 142 LEU A C 1
ATOM 1110 O O . LEU A 1 142 ? -11.931 3.133 15.173 1.00 88.44 142 LEU A O 1
ATOM 1114 N N . GLN A 1 143 ? -10.397 4.530 16.026 1.00 87.69 143 GLN A N 1
ATOM 1115 C CA . GLN A 1 143 ? -11.137 4.804 17.261 1.00 87.69 143 GLN A CA 1
ATOM 1116 C C . GLN A 1 143 ? -12.456 5.536 17.006 1.00 87.69 143 GLN A C 1
ATOM 1118 O O . GLN A 1 143 ? -13.450 5.214 17.648 1.00 87.69 143 GLN A O 1
ATOM 1123 N N . SER A 1 144 ? -12.485 6.492 16.071 1.00 86.44 144 SER A N 1
ATOM 1124 C CA . SER A 1 144 ? -13.731 7.189 15.730 1.00 86.44 144 SER A CA 1
ATOM 1125 C C . SER A 1 144 ? -14.762 6.278 15.069 1.00 86.44 144 SER A C 1
ATOM 1127 O O . SER A 1 144 ? -15.947 6.416 15.350 1.00 86.44 144 SER A O 1
ATOM 1129 N N . VAL A 1 145 ? -14.326 5.322 14.244 1.00 84.25 145 VAL A N 1
ATOM 1130 C CA . VAL A 1 145 ? -15.240 4.383 13.576 1.00 84.25 145 VAL A CA 1
ATOM 1131 C C . VAL A 1 145 ? -15.870 3.420 14.585 1.00 84.25 145 VAL A C 1
ATOM 1133 O O . VAL A 1 145 ? -17.074 3.196 14.544 1.00 84.25 145 VAL A O 1
ATOM 1136 N N . GLY A 1 146 ? -15.093 2.923 15.553 1.00 66.31 146 GLY A N 1
ATOM 1137 C CA . GLY A 1 146 ? -15.607 2.051 16.617 1.00 66.31 146 GLY A CA 1
ATOM 1138 C C . GLY A 1 146 ? -16.552 2.731 17.620 1.00 66.31 146 GLY A C 1
ATOM 1139 O O . GLY A 1 146 ? -17.168 2.040 18.420 1.00 66.31 146 GLY A O 1
ATOM 1140 N N . GLN A 1 147 ? -16.666 4.064 17.601 1.00 59.75 147 GLN A N 1
ATOM 1141 C CA . GLN A 1 147 ? -17.603 4.833 18.437 1.00 59.75 147 GLN A CA 1
ATOM 1142 C C . GLN A 1 147 ? -18.903 5.214 17.706 1.00 59.75 147 GLN A C 1
ATOM 1144 O O . GLN A 1 147 ? -19.787 5.809 18.317 1.00 59.75 147 GLN A O 1
ATOM 1149 N N . GLN A 1 148 ? -19.004 4.930 16.404 1.00 51.97 148 GLN A N 1
ATOM 1150 C CA . GLN A 1 148 ? -20.155 5.277 15.561 1.00 51.97 148 GLN A CA 1
ATOM 1151 C C . GLN A 1 148 ? -21.138 4.113 15.347 1.00 51.97 148 GLN A C 1
ATOM 1153 O O . GLN A 1 148 ? -22.112 4.276 14.612 1.00 51.97 148 GLN A O 1
ATOM 1158 N N . VAL A 1 149 ? -20.892 2.967 15.988 1.00 43.56 149 VAL A N 1
ATOM 1159 C CA . VAL A 1 149 ? -21.752 1.771 16.004 1.00 43.56 149 VAL A CA 1
ATOM 1160 C C . VAL A 1 149 ? -22.293 1.579 17.413 1.00 43.56 149 VAL A C 1
ATOM 1162 O O . VAL A 1 149 ? -23.501 1.281 17.533 1.00 43.56 149 VAL A O 1
#

InterPro domains:
  IPR011990 Tetratricopeptide-like helical domain superfamily [G3DSA:1.25.40.10] (26-148)
  IPR011990 Tetratricopeptide-like helical domain superfamily [SSF48452] (27-128)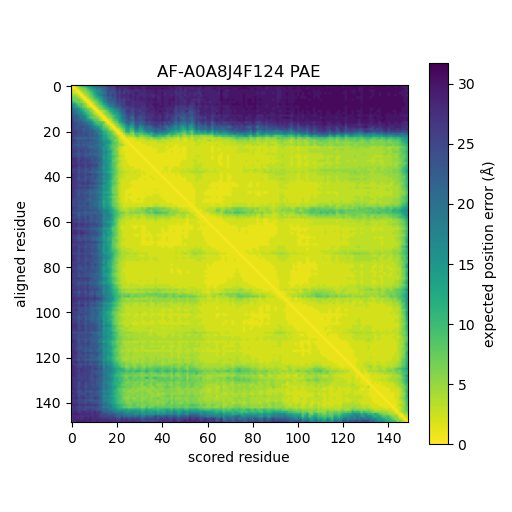
  IPR013105 Tetratricopeptide repeat 2 [PF07719] (29-56)
  IPR019734 Tetratricopeptide repeat [PS50005] (25-58)
  IPR019734 Tetratricopeptide repeat [SM00028] (25-58)
  IPR019734 Tetratricopeptide repeat [SM00028] (61-94)
  IPR019734 Tetratricopeptide repeat [SM00028] (96-129)

Radius of gyration: 21.65 Å; Cα contacts (8 Å, |Δi|>4): 146; chains: 1; bounding box: 74×44×53 Å

Organism: NCBI:txid51714

Foldseek 3Di:
DDDDDDDDDPPPPPPPPCPPPLPALVVLQVQLVVCVVVLVLVSNLVSLVSSCVVDDDPCPLVSLLSNLVSCVVVVVLVSSLVSLVVSVVNDDPPPCSSLLSNLVSCVSVVVLVVSVVSLVVSCVSPVVSVVDPSSVVSVVVSVVVVVVD

pLDDT: mean 86.1, std 17.09, range [37.53, 98.25]

Mean predicted aligned error: 8.96 Å